Protein 7Y43 (pdb70)

Sequence (79 aa):
KLANPLYTEWILEAIKKVKKQKQRPSEERICNAVSSSHGLDRKTVLEQLELSVKDGTILKVSNKGLNSYKDPDNPGRIA

Secondary structure (DSSP, 8-state):
--S-HHHHHHHHHHHHHHHHTTS---HHHHHHHHHHHH---HHHHHHHHHHHHHHTSSEEEEETTEEEEEBTTB--S--

Nearest PDB structures (foldseek):
  8h7a-assembly2_E  TM=9.862E-01  e=1.303E-12  Homo sapiens
  6lui-assembly1_A  TM=9.037E-01  e=2.138E-06  Homo sapiens
  2mh2-assembly1_A  TM=7.118E-01  e=2.403E-03  Mus musculus
  1tbx-assembly1_B  TM=7.141E-01  e=1.612E-02  Sulfolobus spindle-shaped virus 1
  1sd4-assembly1_B  TM=7.390E-01  e=1.234E-01  Staphylococcus aureus

GO terms:
  GO:0005634 nucleus (C, IDA)
  GO:0016605 PML body (C, IDA)
  GO:0003677 DNA binding (F, IDA)
  GO:0008270 zinc ion binding (F, IDA)
  GO:0045893 positive regulation of DNA-templated transcription (P, IDA)
  GO:0016407 acetyltransferase activity (F, IDA)
  GO:0070776 MOZ/MORF histone acetyltransferase complex (C, IDA)
  GO:0004402 histone acetyltransferase activity (F, IDA)
  GO:0061733 protein-lysine-acetyltransferase activity (F, EXP)
  GO:0003713 transcription coactivator activity (F, TAS)
  GO:0090398 cellular senescence (P, IMP)
  GO:0005515 protein binding (F, IPI)
  GO:0051276 chromosome organization (P, TAS)
  GO:0005654 nucleoplasm (C, TAS)
  GO:0016407 acetyltransferase activity (F, TAS)
  GO:1901796 regulation of signal transduction by p53 class mediator (P, TAS)
  GO:0005730 nucleolus (C, IDA)
  GO:0016607 nuclear speck (C, IDA)
  GO:0006355 regulation of DNA-templated transcription (P, IDA)
  GO:0003713 transcription coactivator activity (F, IDA)

Foldseek 3Di:
DQADVVLLVLLQVQLVVVVVVVDFQFLVSSQVSSCVVPNDHSVNNVVRVVVCCVVVQKPWDDDPRTIGIDGPVPRDDDD

B-factor: mean 34.04, std 13.43, range [14.72, 74.32]

Solvent-accessible surface area: 5355 Å² total; per-residue (Å²): 175,112,5,64,90,96,50,12,86,46,1,23,92,6,4,148,92,6,104,173,94,185,74,94,8,6,36,99,106,0,7,109,9,0,55,90,68,91,62,30,88,146,146,34,0,61,75,22,4,106,45,0,41,137,39,43,43,2,56,104,55,71,92,194,65,106,23,26,10,32,26,58,133,102,53,53,233,80,149

Organism: Homo sapiens (NCBI:txid9606)

Structure (mmCIF, N/CA/C/O backbone):
data_7Y43
#
_entry.id   7Y43
#
_cell.length_a   46.479
_cell.length_b   46.479
_cell.length_c   153.518
_cell.angle_alpha   90.000
_cell.angle_beta   90.000
_cell.angle_gamma   90.000
#
_symmetry.space_group_name_H-M   'P 43 21 2'
#
loop_
_entity.id
_entity.type
_entity.pdbx_description
1 polymer 'Histone acetyltransferase KAT6A'
2 polymer "DNA (5'-D(*GP*GP*AP*GP*TP*GP*CP*GP*CP*AP*CP*TP*CP*C)-3')"
3 non-polymer 'MAGNESIUM ION'
4 water water
#
loop_
_atom_site.group_PDB
_atom_site.id
_atom_site.type_symbol
_atom_site.label_atom_id
_atom_site.label_alt_id
_atom_site.label_comp_id
_atom_site.label_asym_id
_atom_site.label_entity_id
_atom_site.label_seq_id
_atom_site.pdbx_PDB_ins_code
_atom_site.Cartn_x
_atom_site.Cartn_y
_atom_site.Cartn_z
_atom_site.occupancy
_atom_site.B_iso_or_equiv
_atom_site.auth_seq_id
_atom_site.auth_comp_id
_atom_site.auth_asym_id
_atom_site.auth_atom_id
_atom_site.pdbx_PDB_model_num
ATOM 1 N N . LYS A 1 4 ? 24.53500 -11.32900 -19.51600 1.000 36.56000 3 LYS A N 1
ATOM 2 C CA . LYS A 1 4 ? 23.23700 -10.65700 -19.65200 1.000 32.21000 3 LYS A CA 1
ATOM 3 C C . LYS A 1 4 ? 23.37800 -9.36700 -20.45300 1.000 32.34000 3 LYS A C 1
ATOM 4 O O . LYS A 1 4 ? 23.95800 -8.39200 -19.97900 1.000 32.26000 3 LYS A O 1
ATOM 10 N N . LEU A 1 5 ? 22.83500 -9.35900 -21.66800 1.000 23.62000 4 LEU A N 1
ATOM 11 C CA . LEU A 1 5 ? 23.09900 -8.27100 -22.59700 1.000 23.82000 4 LEU A CA 1
ATOM 12 C C . LEU A 1 5 ? 22.14600 -7.10000 -22.41600 1.000 22.64000 4 LEU A C 1
ATOM 13 O O . LEU A 1 5 ? 22.54500 -5.95000 -22.59900 1.000 23.87000 4 LEU A O 1
ATOM 18 N N . ALA A 1 6 ? 20.88800 -7.36700 -22.09400 1.000 21.55000 5 ALA A N 1
ATOM 19 C CA . ALA A 1 6 ? 19.92100 -6.29500 -21.96700 1.000 19.48000 5 ALA A CA 1
ATOM 20 C C . ALA A 1 6 ? 20.00700 -5.66200 -20.59500 1.000 21.26000 5 ALA A C 1
ATOM 21 O O . ALA A 1 6 ? 20.37300 -6.31400 -19.61200 1.000 23.92000 5 ALA A O 1
ATOM 23 N N . ASN A 1 7 ? 19.65600 -4.39500 -20.53900 1.000 20.30000 6 ASN A N 1
ATOM 24 C CA . ASN A 1 7 ? 19.48900 -3.71500 -19.26100 1.000 20.10000 6 ASN A CA 1
ATOM 25 C C . ASN A 1 7 ? 18.24600 -4.26400 -18.57300 1.000 20.71000 6 ASN A C 1
ATOM 26 O O . ASN A 1 7 ? 17.14100 -4.15100 -19.11600 1.000 18.49000 6 ASN A O 1
ATOM 31 N N . PRO A 1 8 ? 18.36400 -4.84100 -17.38200 1.000 20.47000 7 PRO A N 1
ATOM 32 C CA . PRO A 1 8 ? 17.18600 -5.44500 -16.74500 1.000 20.56000 7 PRO A CA 1
ATOM 33 C C . PRO A 1 8 ? 16.04300 -4.46800 -16.49400 1.000 18.82000 7 PRO A C 1
ATOM 34 O O . PRO A 1 8 ? 14.87600 -4.88000 -16.48200 1.000 19.62000 7 PRO A O 1
ATOM 38 N N . LEU A 1 9 ? 16.34200 -3.18500 -16.29800 1.000 18.22000 8 LEU A N 1
ATOM 39 C CA . LEU A 1 9 ? 15.28100 -2.19700 -16.15500 1.000 17.71000 8 LEU A CA 1
ATOM 40 C C . LEU A 1 9 ? 14.45200 -2.11600 -17.43200 1.000 18.71000 8 LEU A C 1
ATOM 41 O O . LEU A 1 9 ? 13.21300 -2.11200 -17.39100 1.000 18.54000 8 LEU A O 1
ATOM 46 N N . TYR A 1 10 ? 15.13400 -2.06700 -18.57200 1.000 18.41000 9 TYR A N 1
ATOM 47 C CA . TYR A 1 10 ? 14.44900 -1.97300 -19.85400 1.000 17.09000 9 TYR A CA 1
ATOM 48 C C . TYR A 1 10 ? 13.69200 -3.25700 -20.17300 1.000 17.38000 9 TYR A C 1
ATOM 49 O O . TYR A 1 10 ? 12.57200 -3.20200 -20.70000 1.000 17.16000 9 TYR A O 1
ATOM 58 N N . THR A 1 11 ? 14.27200 -4.41700 -19.85100 1.000 16.80000 10 THR A N 1
ATOM 59 C CA . THR A 1 11 ? 13.54400 -5.67300 -20.01700 1.000 16.04000 10 THR A CA 1
ATOM 60 C C . THR A 1 11 ? 12.23600 -5.65300 -19.23800 1.000 19.11000 10 THR A C 1
ATOM 61 O O . THR A 1 11 ? 11.19600 -6.07500 -19.74600 1.000 17.06000 10 THR A O 1
ATOM 65 N N . GLU A 1 12 ? 12.26500 -5.16600 -17.99400 1.000 16.96000 11 GLU A N 1
ATOM 66 C CA . GLU A 1 12 ? 11.05000 -5.08200 -17.20400 1.000 16.28000 11 GLU A CA 1
ATOM 67 C C . GLU A 1 12 ? 10.00100 -4.18600 -17.86000 1.000 17.17000 11 GLU A C 1
ATOM 68 O O . GLU A 1 12 ? 8.82200 -4.54600 -17.92100 1.000 18.22000 11 GLU A O 1
ATOM 74 N N . TRP A 1 13 ? 10.41000 -3.01900 -18.36200 1.000 17.47000 12 TRP A N 1
ATOM 75 C CA . TRP A 1 13 ? 9.45600 -2.13600 -19.02300 1.000 15.24000 12 TRP A CA 1
ATOM 76 C C . TRP A 1 13 ? 8.87300 -2.78800 -20.26900 1.000 16.82000 12 TRP A C 1
ATOM 77 O O . TRP A 1 13 ? 7.68700 -2.60400 -20.57700 1.000 16.84000 12 TRP A O 1
ATOM 88 N N . ILE A 1 14 ? 9.69600 -3.54400 -20.99800 1.000 15.87000 13 ILE A N 1
ATOM 89 C CA . ILE A 1 14 ? 9.18600 -4.22000 -22.18800 1.000 15.31000 13 ILE A CA 1
ATOM 90 C C . ILE A 1 14 ? 8.21600 -5.32800 -21.78700 1.000 16.22000 13 ILE A C 1
ATOM 91 O O . ILE A 1 14 ? 7.17200 -5.51000 -22.42200 1.000 15.41000 13 ILE A O 1
ATOM 96 N N . LEU A 1 15 ? 8.51800 -6.06800 -20.71100 1.000 16.93000 14 LEU A N 1
ATOM 97 C CA . LEU A 1 15 ? 7.57300 -7.07500 -20.25200 1.000 18.03000 14 LEU A CA 1
ATOM 98 C C . LEU A 1 15 ? 6.25300 -6.44400 -19.81900 1.000 17.10000 14 LEU A C 1
ATOM 99 O O . LEU A 1 15 ? 5.18000 -7.01800 -20.05800 1.000 17.16000 14 LEU A O 1
ATOM 104 N N . GLU A 1 16 ? 6.30200 -5.25300 -19.19100 1.000 17.26000 15 GLU A N 1
ATOM 105 C CA . GLU A 1 16 ? 5.06800 -4.55600 -18.83700 1.000 18.34000 15 GLU A CA 1
ATOM 106 C C . GLU A 1 16 ? 4.30800 -4.12900 -20.08700 1.000 18.03000 15 GLU A C 1
ATOM 107 O O . GLU A 1 16 ? 3.07400 -4.18600 -20.13500 1.000 19.68000 15 GLU A O 1
ATOM 113 N N . ALA A 1 17 ? 5.03900 -3.72200 -21.11800 1.000 15.20000 16 ALA A N 1
ATOM 114 C CA . ALA A 1 17 ? 4.40400 -3.37100 -22.38400 1.000 15.91000 16 ALA A CA 1
ATOM 115 C C . ALA A 1 17 ? 3.72200 -4.57500 -23.01800 1.000 18.52000 16 ALA A C 1
ATOM 116 O O . ALA A 1 17 ? 2.61100 -4.45300 -23.56000 1.000 17.18000 16 ALA A O 1
ATOM 118 N N . ILE A 1 18 ? 4.39100 -5.73300 -23.00400 1.000 18.23000 17 ILE A N 1
ATOM 119 C CA . ILE A 1 18 ? 3.81000 -6.94200 -23.57600 1.000 18.07000 17 ILE A CA 1
ATOM 120 C C . ILE A 1 18 ? 2.51400 -7.28000 -22.86300 1.000 19.15000 17 ILE A C 1
ATOM 121 O O . ILE A 1 18 ? 1.51000 -7.61700 -23.49700 1.000 19.12000 17 ILE A O 1
ATOM 126 N N . LYS A 1 19 ? 2.50600 -7.16100 -21.53300 1.000 17.10000 18 LYS A N 1
ATOM 127 C CA . LYS A 1 19 ? 1.28900 -7.42900 -20.78200 1.000 18.99000 18 LYS A CA 1
ATOM 128 C C . LYS A 1 19 ? 0.17500 -6.48000 -21.19600 1.000 21.72000 18 LYS A C 1
ATOM 129 O O . LYS A 1 19 ? -0.97300 -6.90000 -21.39100 1.000 22.47000 18 LYS A O 1
ATOM 135 N N . LYS A 1 20 ? 0.50500 -5.19700 -21.36200 1.000 20.25000 19 LYS A N 1
ATOM 136 C CA . LYS A 1 20 ? -0.48600 -4.20100 -21.75500 1.000 21.96000 19 LYS A CA 1
ATOM 137 C C . LYS A 1 20 ? -1.07200 -4.50700 -23.13000 1.000 23.21000 19 LYS A C 1
ATOM 138 O O . LYS A 1 20 ? -2.29600 -4.45400 -23.32500 1.000 24.71000 19 LYS A O 1
ATOM 144 N N . VAL A 1 21 ? -0.21400 -4.81300 -24.10300 1.000 19.22000 20 VAL A N 1
ATOM 145 C CA . VAL A 1 21 ? -0.68400 -5.02600 -25.47200 1.000 18.95000 20 VAL A CA 1
ATOM 146 C C . VAL A 1 21 ? -1.50700 -6.30700 -25.55600 1.000 22.92000 20 VAL A C 1
ATOM 147 O O . VAL A 1 21 ? -2.51200 -6.37500 -26.27500 1.000 22.21000 20 VAL A O 1
ATOM 151 N N . LYS A 1 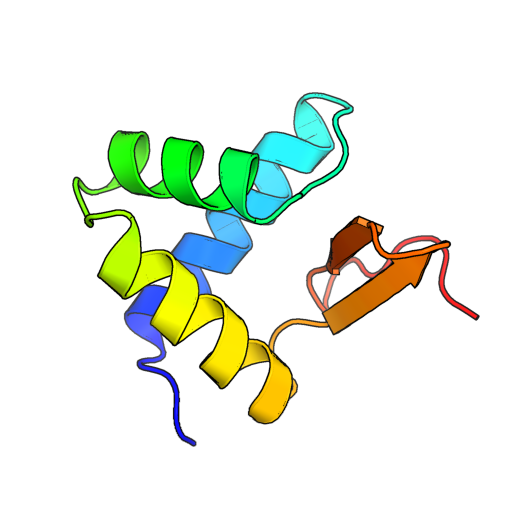22 ? -1.08200 -7.34400 -24.84000 1.000 21.56000 21 LYS A N 1
ATOM 152 C CA . LYS A 1 22 ? -1.85700 -8.57800 -24.77400 1.000 23.54000 21 LYS A CA 1
ATOM 153 C C . LYS A 1 22 ? -3.24600 -8.31800 -24.21600 1.000 26.32000 21 LYS A C 1
ATOM 154 O O . LYS A 1 22 ? -4.24800 -8.81000 -24.75600 1.000 28.03000 21 LYS A O 1
ATOM 160 N N . LYS A 1 23 ? -3.32800 -7.52500 -23.14800 1.000 24.86000 22 LYS A N 1
ATOM 161 C CA . LYS A 1 23 ? -4.61900 -7.22100 -22.54200 1.000 26.33000 22 LYS A CA 1
ATOM 162 C C . LYS A 1 23 ? -5.51700 -6.46400 -23.51100 1.000 28.03000 22 LYS A C 1
ATOM 163 O O . LYS A 1 23 ? -6.74400 -6.59700 -23.44800 1.000 32.06000 22 LYS A O 1
ATOM 169 N N . GLN A 1 24 ? -4.92900 -5.69300 -24.43100 1.000 26.29000 23 GLN A N 1
ATOM 170 C CA . GLN A 1 24 ? -5.68200 -5.03200 -25.49400 1.000 28.64000 23 GLN A CA 1
ATOM 171 C C . GLN A 1 24 ? -6.06500 -5.97000 -26.63200 1.000 27.16000 23 GLN A C 1
ATOM 172 O O . GLN A 1 24 ? -6.65400 -5.50600 -27.61600 1.000 28.96000 23 GLN A O 1
ATOM 178 N N . LYS A 1 25 ? -5.72000 -7.25600 -26.53500 1.000 27.48000 24 LYS A N 1
ATOM 179 C CA . LYS A 1 25 ? -6.04300 -8.26000 -27.55100 1.000 27.83000 24 LYS A CA 1
ATOM 180 C C . LYS A 1 25 ? -5.45600 -7.89700 -28.91300 1.000 29.36000 24 LYS A C 1
ATOM 181 O O . LYS A 1 25 ? -6.09600 -8.04200 -29.95200 1.000 27.97000 24 LYS A O 1
ATOM 187 N N . GLN A 1 26 ? -4.21000 -7.43500 -28.91200 1.000 23.97000 25 GLN A N 1
ATOM 188 C CA . GLN A 1 26 ? -3.43800 -7.24300 -30.12600 1.000 25.95000 25 GLN A CA 1
ATOM 189 C C . GLN A 1 26 ? -2.20000 -8.12500 -30.06300 1.000 23.47000 25 GLN A C 1
ATOM 190 O O . GLN A 1 26 ? -1.79200 -8.55800 -28.97800 1.000 23.59000 25 GLN A O 1
ATOM 196 N N . ARG A 1 27 ? -1.61900 -8.40300 -31.23400 1.000 24.37000 26 ARG A N 1
ATOM 197 C CA . ARG A 1 27 ? -0.32900 -9.08500 -31.28700 1.000 21.12000 26 ARG A CA 1
ATOM 198 C C . ARG A 1 27 ? 0.73600 -8.19800 -30.64400 1.000 22.73000 26 ARG A C 1
ATOM 199 O O . ARG A 1 27 ? 0.88400 -7.03100 -31.04600 1.000 23.32000 26 ARG A O 1
ATOM 207 N N . PRO A 1 28 ? 1.47700 -8.68600 -29.64400 1.000 19.24000 27 PRO A N 1
ATOM 208 C CA . PRO A 1 28 ? 2.58300 -7.86200 -29.09800 1.000 18.90000 27 PRO A CA 1
ATOM 209 C C . PRO A 1 28 ? 3.76300 -7.87400 -30.06300 1.000 18.21000 27 PRO A C 1
ATOM 210 O O . PRO A 1 28 ? 4.72700 -8.63600 -29.93900 1.000 18.93000 27 PRO A O 1
ATOM 214 N N . SER A 1 29 ? 3.66000 -7.00600 -31.06700 1.000 18.15000 28 SER A N 1
ATOM 215 C CA . SER A 1 29 ? 4.66200 -6.78700 -32.09600 1.000 18.74000 28 SER A CA 1
ATOM 216 C C . SER A 1 29 ? 5.71300 -5.78100 -31.63300 1.000 16.78000 28 SER A C 1
ATOM 217 O O . SER A 1 29 ? 5.53000 -5.07700 -30.64000 1.000 18.17000 28 SER A O 1
ATOM 220 N N . GLU A 1 30 ? 6.81800 -5.70600 -32.38700 1.000 16.23000 29 GLU A N 1
ATOM 221 C CA . GLU A 1 30 ? 7.84100 -4.69000 -32.11200 1.000 15.76000 29 GLU A CA 1
ATOM 222 C C . GLU A 1 30 ? 7.22900 -3.29900 -32.06600 1.000 19.55000 29 GL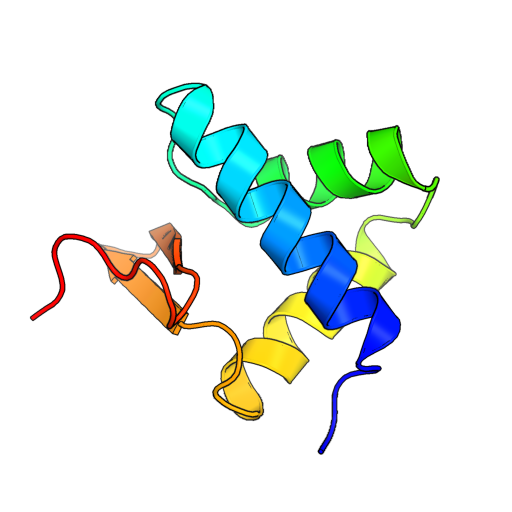U A C 1
ATOM 223 O O . GLU A 1 30 ? 7.51500 -2.49900 -31.16200 1.000 17.89000 29 GLU A O 1
ATOM 229 N N . GLU A 1 31 ? 6.38800 -2.98200 -33.05000 1.000 18.18000 30 GLU A N 1
ATOM 230 C CA . GLU A 1 31 ? 5.85800 -1.62800 -33.14600 1.000 18.48000 30 GLU A CA 1
ATOM 231 C C . GLU A 1 31 ? 4.95100 -1.28900 -31.96700 1.000 18.62000 30 GLU A C 1
ATOM 232 O O . GLU A 1 31 ? 5.04400 -0.19200 -31.39500 1.000 18.83000 30 GLU A O 1
ATOM 238 N N . ARG A 1 32 ? 4.09400 -2.21900 -31.55500 1.000 18.42000 31 ARG A N 1
ATOM 239 C CA . ARG A 1 32 ? 3.20700 -1.95000 -30.42900 1.000 17.54000 31 ARG A CA 1
ATOM 240 C C . ARG A 1 32 ? 3.98900 -1.86800 -29.12500 1.000 16.50000 31 ARG A C 1
ATOM 241 O O . ARG A 1 32 ? 3.64000 -1.08800 -28.23300 1.000 17.99000 31 ARG A O 1
ATOM 249 N N . ILE A 1 33 ? 5.03000 -2.68900 -28.98800 1.000 16.74000 32 ILE A N 1
ATOM 250 C CA . ILE A 1 33 ? 5.86800 -2.61000 -27.79500 1.000 16.74000 32 ILE A CA 1
ATOM 251 C C . ILE A 1 33 ? 6.59400 -1.26900 -27.73800 1.000 16.90000 32 ILE A C 1
ATOM 252 O O . ILE A 1 33 ? 6.62900 -0.61400 -26.68700 1.000 19.22000 32 ILE A O 1
ATOM 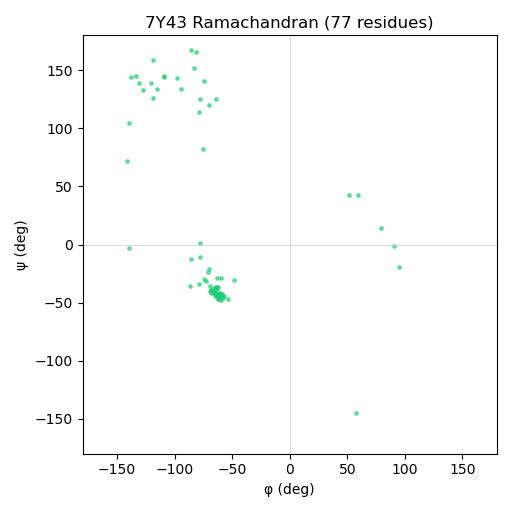257 N N . CYS A 1 34 ? 7.15900 -0.81700 -28.85900 1.000 18.01000 33 CYS A N 1
ATOM 258 C CA . CYS A 1 34 ? 7.80600 0.49600 -28.86800 1.000 17.01000 33 CYS A CA 1
ATOM 259 C C . CYS A 1 34 ? 6.83100 1.59300 -28.46600 1.000 21.25000 33 CYS A C 1
ATOM 260 O O . CYS A 1 34 ? 7.17300 2.47000 -27.67000 1.000 20.86000 33 CYS A O 1
ATOM 263 N N . ASN A 1 35 ? 5.61900 1.58700 -29.02800 1.000 18.52000 34 ASN A N 1
ATOM 264 C CA . ASN A 1 35 ? 4.67700 2.64600 -28.70400 1.000 21.35000 34 ASN A CA 1
ATOM 265 C C . ASN A 1 35 ? 4.32200 2.61700 -27.22700 1.000 21.70000 34 ASN A C 1
ATOM 266 O O . ASN A 1 35 ? 4.25200 3.66300 -26.57200 1.000 19.38000 34 ASN A O 1
ATOM 271 N N . ALA A 1 36 ? 4.13400 1.42200 -26.67100 1.000 18.63000 35 ALA A N 1
ATOM 272 C CA . ALA A 1 36 ? 3.75500 1.31600 -25.27200 1.000 18.47000 35 ALA A CA 1
ATOM 273 C C . ALA A 1 36 ? 4.86500 1.81400 -24.36100 1.000 17.66000 35 ALA A C 1
ATOM 274 O O . ALA A 1 36 ? 4.58300 2.50700 -23.37900 1.000 17.95000 35 ALA A O 1
ATOM 276 N N . VAL A 1 37 ? 6.12500 1.47800 -24.67200 1.000 16.11000 36 VAL A N 1
ATOM 277 C CA . VAL A 1 37 ? 7.22300 1.90500 -23.80500 1.000 18.22000 36 VAL A CA 1
ATOM 278 C C . VAL A 1 37 ? 7.48500 3.39200 -23.99300 1.000 19.16000 36 VAL A C 1
ATOM 279 O O . VAL A 1 37 ? 7.89200 4.07800 -23.05000 1.000 19.21000 36 VAL A O 1
ATOM 283 N N . SER A 1 38 ? 7.22900 3.93100 -25.18600 1.000 20.23000 37 SER A N 1
ATOM 284 C CA . SER A 1 38 ? 7.28400 5.37800 -25.34400 1.000 20.61000 37 SER A CA 1
ATOM 285 C C . SER A 1 38 ? 6.26300 6.05400 -24.44200 1.000 20.80000 37 SER A C 1
ATOM 286 O O . SER A 1 38 ? 6.57600 7.04800 -23.76800 1.000 20.32000 37 SER A O 1
ATOM 289 N N . SER A 1 39 ? 5.04900 5.50900 -24.37400 1.000 20.59000 38 SER A N 1
ATOM 290 C CA . SER A 1 39 ? 4.01200 6.10600 -23.53700 1.000 22.57000 38 SER A CA 1
ATOM 291 C C . SER A 1 39 ? 4.35600 6.01100 -22.05500 1.000 22.55000 38 SER A C 1
ATOM 292 O O . SER A 1 39 ? 4.12100 6.95700 -21.28600 1.000 23.59000 38 SER A O 1
ATOM 295 N N . SER A 1 40 ? 4.89200 4.87600 -21.62800 1.000 20.71000 39 SER A N 1
ATOM 296 C CA . SER A 1 40 ? 5.08800 4.64500 -20.20200 1.000 20.73000 39 SER A CA 1
ATOM 297 C C . SER A 1 40 ? 6.32500 5.36600 -19.66400 1.000 21.01000 39 SER A C 1
ATOM 298 O O . SER A 1 40 ? 6.31500 5.82500 -18.51300 1.000 20.98000 39 SER A O 1
ATOM 301 N N . HIS A 1 41 ? 7.38700 5.49600 -20.46700 1.000 20.05000 40 HIS A N 1
ATOM 302 C CA . HIS A 1 41 ? 8.63000 6.06500 -19.95400 1.000 18.95000 40 HIS A CA 1
ATOM 303 C C . HIS A 1 41 ? 9.36100 7.00400 -20.89700 1.000 20.82000 40 HIS A C 1
ATOM 304 O O . HIS A 1 41 ? 10.38100 7.57400 -20.48600 1.000 19.86000 40 HIS A O 1
ATOM 311 N N . GLY A 1 42 ? 8.88300 7.20700 -22.12000 1.000 19.76000 41 GLY A N 1
ATOM 312 C CA . GLY A 1 42 ? 9.55300 8.14400 -23.00500 1.000 20.22000 41 GLY A CA 1
ATOM 313 C C . GLY A 1 42 ? 10.79700 7.62200 -23.68600 1.000 21.73000 41 GLY A C 1
ATOM 314 O O . GLY A 1 42 ? 11.54500 8.41200 -24.26500 1.000 25.69000 41 GLY A O 1
ATOM 315 N N . LEU A 1 43 ? 11.02900 6.31400 -23.66300 1.000 20.58000 42 LEU A N 1
ATOM 316 C CA . LEU A 1 43 ? 12.17600 5.72500 -24.33500 1.000 21.96000 42 LEU A CA 1
ATOM 317 C C . LEU A 1 43 ? 11.95100 5.70300 -25.84600 1.000 23.79000 42 LEU A C 1
ATOM 318 O O . LEU A 1 43 ? 10.84300 5.42200 -26.30900 1.000 25.34000 42 LEU A O 1
ATOM 323 N N . ASP A 1 44 ? 13.00400 5.98900 -26.61900 1.000 24.66000 43 ASP A N 1
ATOM 324 C CA . ASP A 1 44 ? 12.79100 6.10400 -28.05400 1.000 25.62000 43 ASP A CA 1
ATOM 325 C C . ASP A 1 44 ? 12.77900 4.72900 -28.71900 1.000 25.12000 43 ASP A C 1
ATOM 326 O O . ASP A 1 44 ? 13.17900 3.71000 -28.14200 1.000 24.33000 43 ASP A O 1
ATOM 331 N N . ARG A 1 45 ? 12.28900 4.72400 -29.95800 1.000 24.53000 44 ARG A N 1
ATOM 332 C CA . ARG A 1 45 ? 12.04500 3.48000 -30.67800 1.000 25.95000 44 ARG A CA 1
ATOM 333 C C . ARG A 1 45 ? 13.32600 2.68000 -30.85900 1.000 22.66000 44 ARG A C 1
ATOM 334 O O . ARG A 1 45 ? 13.33400 1.45600 -30.68000 1.000 21.01000 44 ARG A O 1
ATOM 342 N N . LYS A 1 46 ? 14.42600 3.35600 -31.19600 1.000 22.66000 45 LYS A N 1
ATOM 343 C CA . LYS A 1 46 ? 15.68200 2.66200 -31.43800 1.000 23.18000 45 LYS A CA 1
ATOM 344 C C . LYS A 1 46 ? 16.13500 1.90800 -30.19700 1.000 20.91000 45 LYS A C 1
ATOM 345 O O . LYS A 1 46 ? 16.54100 0.74100 -30.28100 1.000 20.62000 45 LYS A O 1
ATOM 351 N N . THR A 1 47 ? 16.03400 2.55000 -29.03200 1.000 19.66000 46 THR A N 1
ATOM 352 C CA . THR A 1 47 ? 16.47500 1.91000 -27.80300 1.000 20.44000 46 THR A CA 1
ATOM 353 C C . THR A 1 47 ? 15.57700 0.73600 -27.43900 1.000 19.99000 46 THR A C 1
ATOM 354 O O . THR A 1 47 ? 16.07400 -0.31800 -27.03100 1.000 18.64000 46 THR A O 1
ATOM 358 N N . VAL A 1 48 ? 14.25900 0.88700 -27.58600 1.000 18.88000 47 VAL A N 1
ATOM 359 C CA . VAL A 1 48 ? 13.36100 -0.22300 -27.26300 1.000 16.21000 47 VAL A CA 1
ATOM 360 C C . VAL A 1 48 ? 13.62200 -1.40700 -28.18500 1.000 16.33000 47 VAL A C 1
ATOM 361 O O . VAL A 1 48 ? 13.68500 -2.55500 -27.74100 1.000 15.73000 47 VAL A O 1
ATOM 365 N N . LEU A 1 49 ? 13.75900 -1.15200 -29.49000 1.000 16.40000 48 LEU A N 1
ATOM 366 C CA . LEU A 1 49 ? 14.06000 -2.23600 -30.41700 1.000 1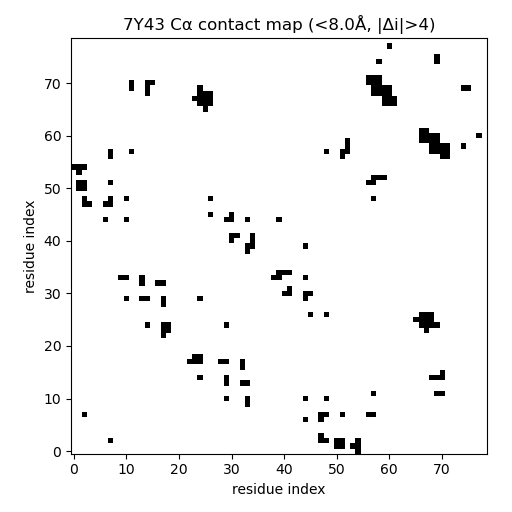6.99000 48 LEU A CA 1
ATOM 367 C C . LEU A 1 49 ? 15.36500 -2.94300 -30.06100 1.000 17.15000 48 LEU A C 1
ATOM 368 O O . LEU A 1 49 ? 15.43900 -4.17700 -30.10400 1.000 17.42000 48 LEU A O 1
ATOM 373 N N . GLU A 1 50 ? 16.41100 -2.18300 -29.70900 1.000 17.01000 49 GLU A N 1
ATOM 374 C CA . GLU A 1 50 ? 17.66400 -2.80400 -29.30100 1.000 17.87000 49 GLU A CA 1
ATOM 375 C C . GLU A 1 50 ? 17.45600 -3.69500 -28.08700 1.000 16.08000 49 GLU A C 1
ATOM 376 O O . GLU A 1 50 ? 17.93200 -4.83800 -28.04600 1.000 18.32000 49 GLU A O 1
ATOM 382 N N . GLN A 1 51 ? 16.75700 -3.17600 -27.08200 1.000 16.46000 50 GLN A N 1
ATOM 383 C CA . GLN A 1 51 ? 16.62500 -3.90300 -25.83100 1.000 16.01000 50 GLN A CA 1
ATOM 384 C C . GLN A 1 51 ? 15.69800 -5.09600 -25.97200 1.000 18.78000 50 GLN A C 1
ATOM 385 O O . GLN A 1 51 ? 15.89100 -6.10800 -25.29500 1.000 17.43000 50 GLN A O 1
ATOM 391 N N . LEU A 1 52 ? 14.69200 -5.00000 -26.84100 1.000 17.04000 51 LEU A N 1
ATOM 392 C CA . LEU A 1 52 ? 13.85500 -6.15700 -27.12000 1.000 16.70000 51 LEU A CA 1
ATOM 393 C C . LEU A 1 52 ? 14.68100 -7.29000 -27.72500 1.000 16.77000 51 LEU A C 1
ATOM 394 O O . LEU A 1 52 ? 14.60800 -8.44200 -27.27200 1.000 16.44000 51 LEU A O 1
ATOM 399 N N . GLU A 1 53 ? 15.51100 -6.96400 -28.72200 1.000 16.30000 52 GLU A N 1
ATOM 400 C CA . GLU A 1 53 ? 16.37400 -7.96600 -29.34400 1.000 16.86000 52 GLU A CA 1
ATOM 401 C C . GLU A 1 53 ? 17.35100 -8.56300 -28.33900 1.000 17.85000 52 GLU A C 1
ATOM 402 O O . GLU A 1 53 ? 17.55200 -9.78300 -28.30600 1.000 18.40000 52 GLU A O 1
ATOM 408 N N . LEU A 1 54 ? 17.95500 -7.71900 -27.50000 1.000 18.14000 53 LEU A N 1
ATOM 409 C CA . LEU A 1 54 ? 18.88400 -8.23600 -26.49900 1.000 18.35000 53 LEU A CA 1
ATOM 410 C C . LEU A 1 54 ? 18.17600 -9.12200 -25.47700 1.000 17.03000 53 LEU A C 1
ATOM 411 O O . LEU A 1 54 ? 18.73400 -10.13900 -25.04700 1.000 19.24000 53 LEU A O 1
ATOM 416 N N . SER A 1 55 ? 16.95900 -8.74600 -25.06700 1.000 17.65000 54 SER A N 1
ATOM 4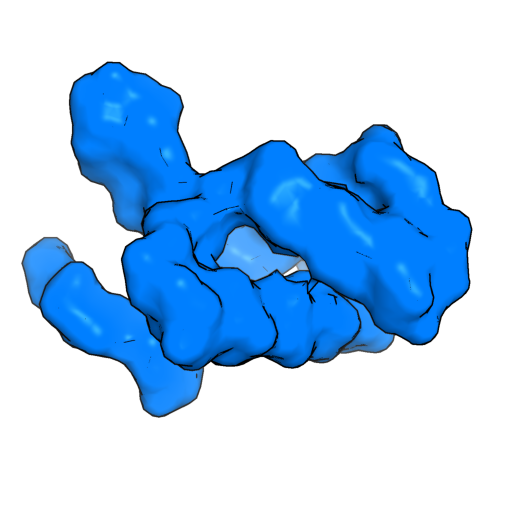17 C CA . SER A 1 55 ? 16.21600 -9.55500 -24.10000 1.000 16.45000 54 SER A CA 1
ATOM 418 C C . SER A 1 55 ? 15.86800 -10.92600 -24.67500 1.000 16.62000 54 SER A C 1
ATOM 419 O O . SER A 1 55 ? 15.87600 -11.94000 -23.95700 1.000 15.89000 54 SER A O 1
ATOM 422 N N . VAL A 1 56 ? 15.56000 -10.98200 -25.97200 1.000 16.92000 55 VAL A N 1
ATOM 423 C CA . VAL A 1 56 ? 15.27500 -12.26600 -26.59400 1.000 15.78000 55 VAL A CA 1
ATOM 424 C C . VAL A 1 56 ? 16.53500 -13.12600 -26.61000 1.000 18.05000 55 VAL A C 1
ATOM 425 O O . VAL A 1 56 ? 16.47900 -14.33100 -26.33800 1.000 19.13000 55 VAL A O 1
ATOM 429 N N . LYS A 1 57 ? 17.69400 -12.51400 -26.87600 1.000 18.37000 56 LYS A N 1
ATOM 430 C CA . LYS A 1 57 ? 18.95600 -13.24600 -26.83300 1.000 18.12000 56 LYS A CA 1
ATOM 431 C C . LYS A 1 57 ? 19.25000 -13.75000 -25.42500 1.000 20.64000 56 LYS A C 1
ATOM 432 O O . LYS A 1 57 ? 19.77100 -14.86200 -25.25100 1.000 22.90000 56 LYS A O 1
ATOM 438 N N . ASP A 1 58 ? 18.90300 -12.95400 -24.40700 1.000 18.30000 57 ASP A N 1
ATOM 439 C CA . ASP A 1 58 ? 19.08000 -13.34400 -23.00600 1.000 19.63000 57 ASP A CA 1
ATOM 440 C C . ASP A 1 58 ? 18.13200 -14.45600 -22.56800 1.000 19.54000 57 ASP A C 1
ATOM 441 O O . ASP A 1 58 ? 18.38500 -15.10500 -21.54400 1.000 23.22000 57 ASP A O 1
ATOM 446 N N . GLY A 1 59 ? 17.02300 -14.65600 -23.26500 1.000 17.28000 58 GLY A N 1
ATOM 447 C CA . GLY A 1 59 ? 16.01900 -15.61300 -22.84400 1.000 17.87000 58 GLY A CA 1
ATOM 448 C C . GLY A 1 59 ? 14.92900 -15.05700 -21.95200 1.000 17.85000 58 GLY A C 1
ATOM 449 O O . GLY A 1 59 ? 14.01800 -15.80600 -21.57700 1.000 18.37000 58 GLY A O 1
ATOM 450 N N . THR A 1 60 ? 14.98200 -13.77800 -21.59900 1.000 16.26000 59 THR A N 1
ATOM 451 C CA . THR A 1 60 ? 14.01700 -13.21900 -20.66500 1.000 17.78000 59 THR A CA 1
ATOM 452 C C . THR A 1 60 ? 12.74900 -12.75500 -21.35500 1.000 16.54000 59 THR A C 1
ATOM 453 O O . THR A 1 60 ? 11.75500 -12.44900 -20.67700 1.000 17.17000 59 THR A O 1
ATOM 457 N N . ILE A 1 61 ? 12.77000 -12.67400 -22.68500 1.000 15.51000 60 ILE A N 1
ATOM 458 C CA . ILE A 1 61 ? 11.58300 -12.44600 -23.49700 1.000 15.72000 60 ILE A CA 1
ATOM 459 C C . ILE A 1 61 ? 11.60200 -13.50700 -24.59500 1.000 16.23000 60 ILE A C 1
ATOM 460 O O . ILE A 1 61 ? 12.67200 -13.84900 -25.10800 1.000 17.61000 60 ILE A O 1
ATOM 465 N N . LEU A 1 62 ? 10.43700 -14.08200 -24.89600 1.000 16.74000 61 LEU A N 1
ATOM 466 C CA . LEU A 1 62 ? 10.31400 -15.11000 -25.92900 1.000 16.69000 61 LEU A CA 1
ATOM 467 C C . LEU A 1 62 ? 9.83300 -14.48500 -27.23200 1.000 17.56000 61 LEU A C 1
ATOM 468 O O . LEU A 1 62 ? 9.01200 -13.57100 -27.21400 1.000 16.79000 61 LEU A O 1
ATOM 473 N N . LYS A 1 63 ? 10.34500 -14.98200 -28.35600 1.000 17.38000 62 LYS A N 1
ATOM 474 C CA 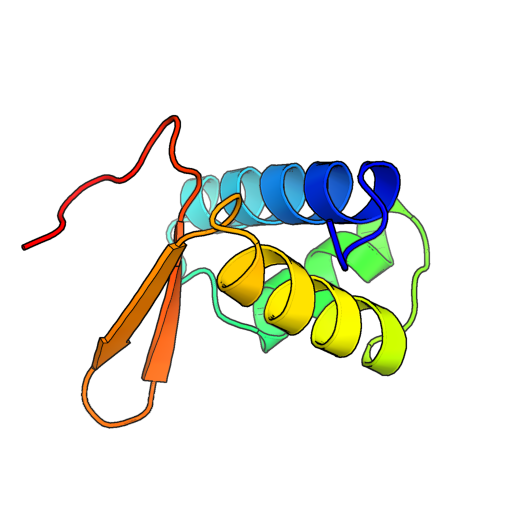. LYS A 1 63 ? 9.94700 -14.50800 -29.67700 1.000 18.42000 62 LYS A CA 1
ATOM 475 C C . LYS A 1 63 ? 9.33800 -15.67200 -30.44400 1.000 19.66000 62 LYS A C 1
ATOM 476 O O . LYS A 1 63 ? 9.94900 -16.74100 -30.55000 1.000 22.05000 62 LYS A O 1
ATOM 482 N N . VAL A 1 64 ? 8.12700 -15.46800 -30.94400 1.000 19.69000 63 VAL A N 1
ATOM 483 C CA . VAL A 1 64 ? 7.46600 -16.41800 -31.83400 1.000 19.17000 63 VAL A CA 1
ATOM 484 C C . VAL A 1 64 ? 7.29300 -15.75300 -33.19400 1.000 21.16000 63 VAL A C 1
ATOM 485 O O . VAL A 1 64 ? 6.84700 -14.60300 -33.28200 1.000 22.62000 63 VAL A O 1
ATOM 489 N N . SER A 1 65 ? 7.63500 -16.47500 -34.25400 1.000 21.52000 64 SER A N 1
ATOM 490 C CA . SER A 1 65 ? 7.60500 -15.91100 -35.59500 1.000 23.78000 64 SER A CA 1
ATOM 491 C C . SER A 1 65 ? 6.65600 -16.71100 -36.47600 1.000 22.83000 64 SER A C 1
ATOM 492 O O . SER A 1 65 ? 6.60900 -17.94500 -36.39400 1.000 26.77000 64 SER A O 1
ATOM 495 N N . ASN A 1 66 ? 5.88200 -15.99700 -37.29000 1.000 22.87000 65 ASN A N 1
ATOM 496 C CA . ASN A 1 66 ? 4.90900 -16.61500 -38.19100 1.000 24.93000 65 ASN A CA 1
ATOM 497 C C . ASN A 1 66 ? 4.97200 -15.85300 -39.51100 1.000 17.90000 65 ASN A C 1
ATOM 498 O O . ASN A 1 66 ? 4.45700 -14.73800 -39.60200 1.000 19.93000 65 ASN A O 1
ATOM 503 N N . LYS A 1 67 ? 5.60300 -16.45700 -40.52100 1.000 19.30000 66 LYS A N 1
ATOM 504 C CA . LYS A 1 67 ? 5.71300 -15.87100 -41.85700 1.000 21.73000 66 LYS A CA 1
ATOM 505 C C . LYS A 1 67 ? 6.25700 -14.44800 -41.79600 1.000 18.44000 66 LYS A C 1
ATOM 506 O O . LYS A 1 67 ? 5.77600 -13.53500 -42.47000 1.000 19.07000 66 LYS A O 1
ATOM 512 N N . GLY A 1 68 ? 7.27600 -14.26300 -40.95900 1.000 18.55000 67 GLY A N 1
ATOM 513 C CA . GLY A 1 68 ? 7.96600 -13.00000 -40.85500 1.000 19.62000 67 GLY A CA 1
ATOM 514 C C . GLY A 1 68 ? 7.46900 -12.09600 -39.75400 1.000 20.45000 67 GLY A C 1
ATOM 515 O O . GLY A 1 68 ? 8.19300 -11.17500 -39.35800 1.000 23.08000 67 GLY A O 1
ATOM 516 N N . LEU A 1 69 ? 6.25700 -12.32000 -39.25600 1.000 18.10000 68 LEU A N 1
ATOM 517 C CA . LEU A 1 69 ? 5.67300 -11.46400 -38.23200 1.000 17.85000 68 LEU A CA 1
ATOM 518 C C . LEU A 1 69 ? 5.95000 -12.04400 -36.85400 1.000 19.58000 68 LEU A C 1
ATOM 519 O O . LEU A 1 69 ? 5.76200 -13.24300 -36.62500 1.000 20.65000 68 LEU A O 1
ATOM 524 N N . ASN A 1 70 ? 6.38900 -11.19000 -35.93500 1.000 18.27000 69 ASN A N 1
ATOM 525 C CA . ASN A 1 70 ? 6.82500 -11.64700 -34.62400 1.000 17.09000 69 ASN A CA 1
ATOM 526 C C . ASN A 1 70 ? 5.84800 -11.23800 -33.52900 1.000 19.44000 69 ASN A C 1
ATOM 527 O O . ASN A 1 70 ? 5.23100 -10.16700 -33.58100 1.000 18.21000 69 ASN A O 1
ATOM 532 N N . SER A 1 71 ? 5.70800 -12.12400 -32.54800 1.000 17.96000 70 SER A N 1
ATOM 533 C CA . SER A 1 71 ? 4.92100 -11.91200 -31.34200 1.000 19.02000 70 SER A CA 1
ATOM 534 C C . SER A 1 71 ? 5.82700 -12.21800 -30.15900 1.000 17.74000 70 SER A C 1
ATOM 535 O O . SER A 1 71 ? 6.52600 -13.23200 -30.15500 1.000 20.91000 70 SER A O 1
ATOM 538 N N . TYR A 1 72 ? 5.83700 -11.34000 -29.17200 1.000 15.87000 71 TYR A N 1
ATOM 539 C CA . TYR A 1 72 ? 6.73200 -11.48200 -28.04000 1.000 16.02000 71 TYR A CA 1
ATOM 540 C C . TYR A 1 72 ? 5.94200 -11.85500 -26.80000 1.000 16.03000 71 TYR A C 1
ATOM 541 O O . TYR A 1 72 ? 4.80600 -11.39600 -26.60500 1.000 17.58000 71 TYR A O 1
ATOM 550 N N . LYS A 1 73 ? 6.55000 -12.70000 -25.96500 1.000 17.19000 72 LYS A N 1
ATOM 551 C CA . LYS A 1 73 ? 5.86600 -13.27800 -24.82200 1.000 17.46000 72 LYS A CA 1
ATOM 552 C C . LYS A 1 73 ? 6.72600 -13.18000 -23.57100 1.000 17.12000 72 LYS A C 1
ATOM 553 O O . LYS A 1 73 ? 7.95200 -13.30100 -23.61800 1.000 17.61000 72 LYS A O 1
ATOM 559 N N . ASP A 1 74 ? 6.05900 -12.98500 -22.46800 1.000 17.81000 73 ASP A N 1
ATOM 560 C CA . ASP A 1 74 ? 6.66100 -13.09100 -21.14400 1.000 17.73000 73 ASP A CA 1
ATOM 561 C C . ASP A 1 74 ? 6.80100 -14.56500 -20.76700 1.000 20.59000 73 ASP A C 1
ATOM 562 O O . ASP A 1 74 ? 5.81400 -15.30300 -20.82400 1.000 17.80000 73 ASP A O 1
ATOM 567 N N . PRO A 1 75 ? 8.00300 -15.03000 -20.40600 1.000 16.45000 74 PRO A N 1
ATOM 568 C CA . PRO A 1 75 ? 8.14700 -16.40600 -19.88500 1.000 18.00000 74 PRO A CA 1
ATOM 569 C C . PRO A 1 75 ? 7.15400 -16.77500 -18.79400 1.000 19.30000 74 PRO A C 1
ATOM 570 O O . PRO A 1 75 ? 6.79500 -17.95500 -18.68300 1.000 20.71000 74 PRO A O 1
ATOM 574 N N . ASP A 1 76 ? 6.70500 -15.81000 -17.98500 1.000 19.39000 75 ASP A N 1
ATOM 575 C CA . ASP A 1 76 ? 5.70400 -16.07200 -16.95100 1.000 24.55000 75 ASP A CA 1
ATOM 576 C C . ASP A 1 76 ? 4.31400 -16.35100 -17.51000 1.000 26.05000 75 ASP A C 1
ATOM 577 O O . ASP A 1 76 ? 3.48700 -16.93800 -16.80700 1.000 29.30000 75 ASP A O 1
ATOM 582 N N . ASN A 1 77 ? 4.00900 -15.88200 -18.71800 1.000 24.01000 76 ASN A N 1
ATOM 583 C CA . ASN A 1 77 ? 2.69800 -16.08300 -19.34200 1.000 26.37000 76 ASN A CA 1
ATOM 584 C C . ASN A 1 77 ? 2.90100 -16.34600 -20.82400 1.000 26.52000 76 ASN A C 1
ATOM 585 O O . ASN A 1 77 ? 2.60200 -15.50000 -21.67500 1.000 27.69000 76 ASN A O 1
ATOM 590 N N . PRO A 1 78 ? 3.41500 -17.52400 -21.17300 1.000 23.75000 77 PRO A N 1
ATOM 591 C CA . PRO A 1 78 ? 3.81700 -17.78800 -22.55500 1.000 29.33000 77 PRO A CA 1
ATOM 592 C C . PRO A 1 78 ? 2.65500 -18.09800 -23.47700 1.000 32.24000 77 PRO A C 1
ATOM 593 O O . PRO A 1 78 ? 2.85500 -18.13600 -24.69900 1.000 38.09000 77 PRO A O 1
ATOM 597 N N . GLY A 1 79 ? 1.46100 -18.31600 -22.93100 1.000 33.02000 78 GLY A N 1
ATOM 598 C CA . GLY A 1 79 ? 0.31400 -18.62900 -23.75000 1.000 37.48000 78 GLY A CA 1
ATOM 599 C C . GLY A 1 79 ? 0.56000 -19.85700 -24.60000 1.000 41.80000 78 GLY A C 1
ATOM 600 O O . GLY A 1 79 ? 1.23700 -20.81000 -24.19800 1.000 42.26000 78 GLY A O 1
ATOM 601 N N . ARG A 1 80 ? 0.00700 -19.82900 -25.80800 1.000 42.32000 79 ARG A N 1
ATOM 602 C C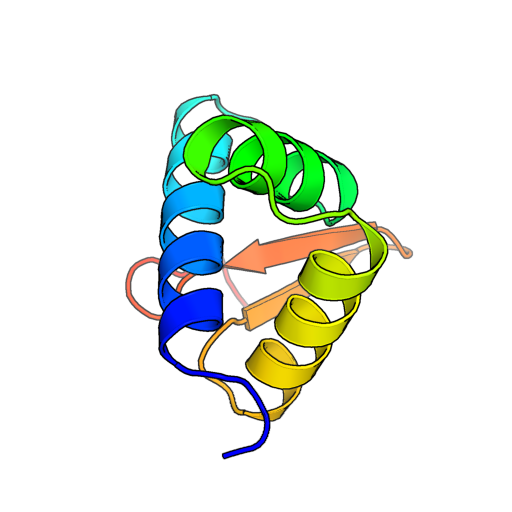A . ARG A 1 80 ? 0.14000 -20.94600 -26.73400 1.000 45.93000 79 ARG A CA 1
ATOM 603 C C . ARG A 1 80 ? 1.51400 -20.88500 -27.38700 1.000 45.76000 79 ARG A C 1
ATOM 604 O O . ARG A 1 80 ? 1.81800 -19.94500 -28.12900 1.000 48.02000 79 ARG A O 1
ATOM 612 N N . ILE A 1 81 ? 2.35000 -21.87700 -27.09500 1.000 45.12000 80 ILE A N 1
ATOM 613 C CA . ILE A 1 81 ? 3.67200 -22.00900 -27.69700 1.000 49.28000 80 ILE A CA 1
ATOM 614 C C . ILE A 1 81 ? 3.88600 -23.47500 -28.04400 1.000 53.96000 80 ILE A C 1
ATOM 615 O O . ILE A 1 81 ? 3.42000 -24.36700 -27.32600 1.000 56.30000 80 ILE A O 1
ATOM 620 N N . ALA A 1 82 ? 4.57200 -23.72400 -29.15700 1.000 57.12000 81 ALA A N 1
ATOM 621 C CA . ALA A 1 82 ? 4.93600 -25.07900 -29.55000 1.000 57.05000 81 ALA A CA 1
ATOM 622 C C . ALA A 1 82 ? 6.44700 -25.19600 -29.75600 1.000 55.88000 81 ALA A C 1
ATOM 623 O O . ALA A 1 82 ? 7.21000 -25.34800 -28.79900 1.000 55.78000 81 ALA A O 1
#

InterPro domains:
  IPR001965 Zinc finger, PHD-type [SM00249] (208-263)
  IPR001965 Zinc finger, PHD-type [SM00249] (264-311)
  IPR002717 Histone acetyltransferase domain, MYST-type [PF01853] (565-741)
  IPR002717 Histone acetyltransferase domain, MYST-type [PS51726] (504-778)
  IPR005818 Linker histone H1/H5, domain H15 [PS51504] (95-171)
  IPR005818 Linker histone H1/H5, domain H15 [SM00526] (85-165)
  IPR011011 Zinc finger, FYVE/PHD-type [SSF57903] (195-263)
  IPR011011 Zinc finger, FYVE/PHD-type [SSF57903] (251-322)
  IPR013083 Zinc finger, RING/FYVE/PHD-type [G3DSA:3.30.40.10] (203-313)
  IPR016181 Acyl-CoA N-acyltransferase [SSF55729] (508-776)
  IPR019787 Zinc finger, PHD-finger [PF00628] (209-262)
  IPR019787 Zinc finger, PHD-finger [PF00628] (265-310)
  IPR019787 Zinc finger, PHD-finger [PS50016] (206-265)
  IPR019787 Zinc finger, PHD-finger [PS50016] (262-313)
  IPR036388 Winged helix-like DNA-binding domain superfamily [G3DSA:1.10.10.10] (92-180)
  IPR036388 Winged helix-like DNA-binding domain superfamily [G3DSA:1.10.10.10] (683-766)
  IPR036390 Winged helix DNA-binding domain superfamily [SSF46785] (92-175)
  IPR040706 MYST, zinc finger domain [PF17772] (506-560)
  IPR048589 SAM domain-containing protein 1-like, WH domain [PF21524] (11-73)
  IPR048589 SAM domain-containing protein 1-like, WH domain [PS52014] (1-77)

Radius of gyration: 11.35 Å; Cα c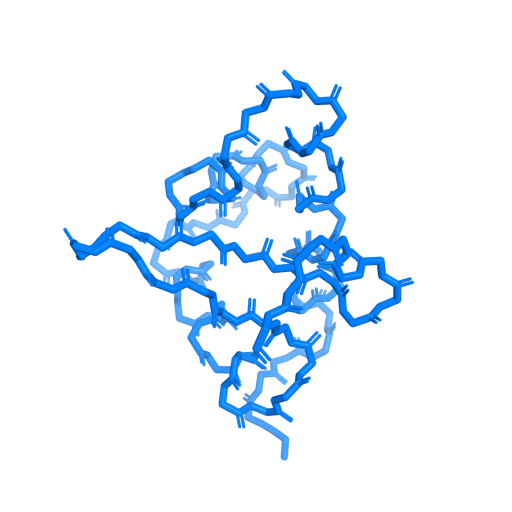ontacts (8 Å, |Δi|>4): 103; chains: 1; bounding box: 29×33×26 Å